Protein AF-A0A939I0Z1-F1 (afdb_monomer_lite)

Radius of gyration: 22.34 Å; chains: 1; bounding box: 46×47×53 Å

Sequence (128 aa):
MQKLHLDHNQISSIPEVLGQLRRLKWLEIENNQTATEVVETMDKFRSELNSQYRVIEVDQALFEKAGELVVQYSLRAYDAMQLAAAMRVRSIVALMPDTQLVFVSADDRLLNIAQTEGLVTDNPNNYP

Foldseek 3Di:
DDEDEQAQAQDPDDDCVVVVPPPYDYYHHHNNHHPVNVVVVVVVVVVCCVPPDDDDDDDPVLQVQLVVCCVVLVDDSVLSSLLSSQLVVQVVCVVPPPDADEAEDLDPSSQVVSVVVPHHYDYPVVDD

Secondary structure (DSSP, 8-state):
-EEEE-TTS--SS--GGGGG-TTEEEEE--S---HHHHHHHHHHHHHHHHHT-------HHHHHHHHHHHHHH---HHHHHHHHHHHHHHHHHTTSTT---EEE-S-HHHHHHHHHTT-EEE-GGG--

pLDDT: mean 92.95, std 5.16, range [74.81, 98.5]

Structure (mmCIF, N/CA/C/O backbone):
data_AF-A0A939I0Z1-F1
#
_entry.id   AF-A0A939I0Z1-F1
#
loop_
_atom_site.group_PDB
_atom_site.id
_atom_site.type_symbol
_atom_site.label_atom_id
_atom_site.label_alt_id
_atom_site.label_comp_id
_atom_site.label_asym_id
_atom_site.label_entity_id
_atom_site.label_seq_id
_atom_site.pdbx_PDB_ins_code
_atom_site.Cartn_x
_atom_site.Cartn_y
_atom_site.Cartn_z
_atom_site.occupancy
_atom_site.B_iso_or_equiv
_atom_site.auth_seq_id
_atom_site.auth_comp_id
_atom_site.auth_asym_id
_atom_site.auth_atom_id
_atom_site.pdbx_PDB_model_num
ATOM 1 N N . MET A 1 1 ? 25.352 -30.563 -14.728 1.00 74.81 1 MET A N 1
ATOM 2 C CA . MET A 1 1 ? 24.063 -29.831 -14.714 1.00 74.81 1 MET A CA 1
ATOM 3 C C . MET A 1 1 ? 24.275 -28.570 -15.546 1.00 74.81 1 MET A C 1
ATOM 5 O O . MET A 1 1 ? 25.316 -27.965 -15.346 1.00 74.81 1 MET A O 1
ATOM 9 N N . GLN A 1 2 ? 23.406 -28.227 -16.506 1.00 85.75 2 GLN A N 1
ATOM 10 C CA . GLN A 1 2 ? 23.547 -26.975 -17.273 1.00 85.75 2 GLN A CA 1
ATOM 11 C C . GLN A 1 2 ? 22.541 -25.947 -16.763 1.00 85.75 2 GLN A C 1
ATOM 13 O O . GLN A 1 2 ? 21.347 -26.247 -16.681 1.00 85.75 2 GLN A O 1
ATOM 18 N N . LYS A 1 3 ? 23.058 -24.772 -16.413 1.00 91.31 3 LYS A N 1
ATOM 19 C CA . LYS A 1 3 ? 22.304 -23.581 -16.035 1.00 91.31 3 LYS A CA 1
ATOM 20 C C . LYS A 1 3 ? 22.678 -22.460 -17.000 1.00 91.31 3 LYS A C 1
ATOM 22 O O . LYS A 1 3 ? 23.839 -22.394 -17.406 1.00 91.31 3 LYS A O 1
ATOM 27 N N . LEU A 1 4 ? 21.714 -21.629 -17.367 1.00 89.69 4 LEU A N 1
ATOM 28 C CA . LEU A 1 4 ? 21.933 -20.423 -18.156 1.00 89.69 4 LEU A CA 1
ATOM 29 C C . LEU A 1 4 ? 21.417 -19.236 -17.345 1.00 89.69 4 LEU A C 1
ATOM 31 O O . LEU A 1 4 ? 20.248 -19.217 -16.970 1.00 89.69 4 LEU A O 1
ATOM 35 N N . HIS A 1 5 ? 22.311 -18.288 -17.087 1.00 91.56 5 HIS A N 1
ATOM 36 C CA . HIS A 1 5 ? 22.031 -17.062 -16.351 1.00 91.56 5 HIS A CA 1
ATOM 37 C C . HIS A 1 5 ? 21.932 -15.924 -17.361 1.00 91.56 5 HIS A C 1
ATOM 39 O O . HIS A 1 5 ? 22.907 -15.634 -18.058 1.00 91.56 5 HIS A O 1
ATOM 45 N N . LEU A 1 6 ? 20.749 -15.334 -17.481 1.00 89.62 6 LEU A N 1
ATOM 46 C CA . LEU A 1 6 ? 20.465 -14.181 -18.335 1.00 89.62 6 LEU A CA 1
ATOM 47 C C . LEU A 1 6 ? 19.919 -13.011 -17.517 1.00 89.62 6 LEU A C 1
ATOM 49 O O . LEU A 1 6 ? 19.356 -12.075 -18.085 1.00 89.62 6 LEU A O 1
ATOM 53 N N . ASP A 1 7 ? 20.072 -13.054 -16.200 1.00 91.19 7 ASP A N 1
ATOM 54 C CA . ASP A 1 7 ? 19.603 -11.999 -15.319 1.00 91.19 7 ASP A CA 1
ATOM 55 C C . ASP A 1 7 ? 20.263 -10.660 -15.669 1.00 91.19 7 ASP A C 1
ATOM 57 O O . ASP A 1 7 ? 21.415 -10.625 -16.112 1.00 91.19 7 ASP A O 1
ATOM 61 N N . HIS A 1 8 ? 19.556 -9.557 -15.431 1.00 88.50 8 HIS A N 1
ATOM 62 C CA . HIS A 1 8 ? 20.073 -8.195 -15.630 1.00 88.50 8 HIS A CA 1
ATOM 63 C C . HIS A 1 8 ? 20.430 -7.859 -17.089 1.00 88.50 8 HIS A C 1
ATOM 65 O O . HIS A 1 8 ? 21.388 -7.128 -17.350 1.00 88.50 8 HIS A O 1
ATOM 71 N N . ASN A 1 9 ? 19.663 -8.383 -18.047 1.00 88.50 9 ASN A N 1
ATOM 72 C CA . ASN A 1 9 ? 19.737 -7.974 -19.451 1.00 88.50 9 ASN A CA 1
ATOM 73 C C . ASN A 1 9 ? 18.489 -7.154 -19.837 1.00 88.50 9 ASN A C 1
ATOM 75 O O . ASN A 1 9 ? 17.844 -6.544 -18.993 1.00 88.50 9 ASN A O 1
ATOM 79 N N . GLN A 1 10 ? 18.188 -7.060 -21.130 1.00 88.12 10 GLN A N 1
ATOM 80 C CA . GLN A 1 10 ? 17.044 -6.314 -21.674 1.00 88.12 10 GLN A CA 1
ATOM 81 C C . GLN A 1 10 ? 16.205 -7.241 -22.562 1.00 88.12 10 GLN A C 1
ATOM 83 O O . GLN A 1 10 ? 15.861 -6.914 -23.700 1.00 88.12 10 GLN A O 1
ATOM 88 N N . ILE A 1 11 ? 15.988 -8.468 -22.091 1.00 86.38 11 ILE A N 1
ATOM 89 C CA . ILE A 1 11 ? 15.319 -9.520 -22.853 1.00 86.38 11 ILE A CA 1
ATOM 90 C C . ILE A 1 11 ? 13.805 -9.324 -22.739 1.00 86.38 11 ILE A C 1
ATOM 92 O O . ILE A 1 11 ? 13.181 -9.776 -21.785 1.00 86.38 11 ILE A O 1
ATOM 96 N N . SER A 1 12 ? 13.207 -8.703 -23.755 1.00 83.88 12 SER A N 1
ATOM 97 C CA . SER A 1 12 ? 11.749 -8.526 -23.852 1.00 83.88 12 SER A CA 1
ATOM 98 C C . SER A 1 12 ? 10.994 -9.807 -24.230 1.00 83.88 12 SER A C 1
ATOM 100 O O . SER A 1 12 ? 9.778 -9.893 -24.079 1.00 83.88 12 SER A O 1
ATOM 102 N N . SER A 1 13 ? 11.691 -10.823 -24.748 1.00 84.56 13 SER A N 1
ATOM 103 C CA . SER A 1 13 ? 11.104 -12.129 -25.064 1.00 84.56 13 SER A CA 1
ATOM 104 C C . SER A 1 13 ? 12.152 -13.241 -25.067 1.00 84.56 13 SER A C 1
ATOM 106 O O . SER A 1 13 ? 13.295 -13.036 -25.476 1.00 84.56 13 SER A O 1
ATOM 108 N N . ILE A 1 14 ? 11.764 -14.440 -24.622 1.00 82.88 14 ILE A N 1
ATOM 109 C CA . ILE A 1 14 ? 12.618 -15.634 -24.672 1.00 82.88 14 ILE A CA 1
ATOM 110 C C . ILE A 1 14 ? 12.621 -16.159 -26.117 1.00 82.88 14 ILE A C 1
ATOM 112 O O . ILE A 1 14 ? 11.563 -16.565 -26.604 1.00 82.88 14 ILE A O 1
ATOM 116 N N . PRO A 1 15 ? 13.769 -16.201 -26.821 1.00 83.50 15 PRO A N 1
ATOM 117 C CA . PRO A 1 15 ? 13.790 -16.674 -28.198 1.00 83.50 15 PRO A CA 1
ATOM 118 C C . PRO A 1 15 ? 13.554 -18.188 -28.268 1.00 83.50 15 PRO A C 1
ATOM 120 O O . PRO A 1 15 ? 14.072 -18.949 -27.448 1.00 83.50 15 PRO A O 1
ATOM 123 N N . GLU A 1 16 ? 12.853 -18.646 -29.307 1.00 85.06 16 GLU A N 1
ATOM 124 C CA . GLU A 1 16 ? 12.489 -20.061 -29.503 1.00 85.06 16 GLU A CA 1
ATOM 125 C C . GLU A 1 16 ? 13.709 -21.006 -29.531 1.00 85.06 16 GLU A C 1
ATOM 127 O O . GLU A 1 16 ? 13.628 -22.163 -29.118 1.00 85.06 16 GLU A O 1
ATOM 132 N N . VAL A 1 17 ? 14.884 -20.493 -29.925 1.00 86.69 17 VAL A N 1
ATOM 133 C CA . VAL A 1 17 ? 16.160 -21.232 -29.910 1.00 86.69 17 VAL A CA 1
ATOM 134 C C . VAL A 1 17 ? 16.542 -21.739 -28.513 1.00 86.69 17 VAL A C 1
ATOM 136 O O . VAL A 1 17 ? 17.157 -22.800 -28.398 1.00 86.69 17 VAL A O 1
ATOM 139 N N . LEU A 1 18 ? 16.142 -21.045 -27.440 1.00 83.56 18 LEU A N 1
ATOM 140 C CA . LEU A 1 18 ? 16.376 -21.510 -26.069 1.00 83.56 18 LEU A CA 1
ATOM 141 C C . LEU A 1 18 ? 15.551 -22.768 -25.755 1.00 83.56 18 LEU A C 1
ATOM 143 O O . LEU A 1 18 ? 16.019 -23.629 -25.011 1.00 83.56 18 LEU A O 1
ATOM 147 N N . GLY A 1 19 ? 14.395 -22.950 -26.406 1.00 78.94 19 GLY A N 1
ATOM 148 C CA . GLY A 1 19 ? 13.592 -24.177 -26.341 1.00 78.94 19 GLY A CA 1
ATOM 149 C C . GLY A 1 19 ? 14.261 -25.393 -26.997 1.00 78.94 19 GLY A C 1
ATOM 150 O O . GLY A 1 19 ? 13.893 -26.534 -26.718 1.00 78.94 19 GLY A O 1
ATOM 151 N N . GLN A 1 20 ? 15.289 -25.184 -27.826 1.00 87.12 20 GLN A N 1
ATOM 152 C CA . GLN A 1 20 ? 16.048 -26.262 -28.470 1.00 87.12 20 GLN A CA 1
ATOM 153 C C . GLN A 1 20 ? 17.212 -26.777 -27.603 1.00 87.12 20 GLN A C 1
ATOM 155 O O . GLN A 1 20 ? 17.818 -27.808 -27.919 1.00 87.12 20 GLN A O 1
ATOM 160 N N . LEU A 1 21 ? 17.517 -26.115 -26.480 1.00 87.94 21 LEU A N 1
ATOM 161 C CA . LEU A 1 21 ? 18.597 -26.487 -25.564 1.00 87.94 21 LEU A CA 1
ATOM 162 C C . LEU A 1 21 ? 18.214 -27.690 -24.684 1.00 87.94 21 LEU A C 1
ATOM 164 O O . LEU A 1 21 ? 18.005 -27.575 -23.481 1.00 87.94 21 LEU A O 1
ATOM 168 N N . ARG A 1 22 ? 18.206 -28.895 -25.271 1.00 85.81 22 ARG A N 1
ATOM 169 C CA . ARG A 1 22 ? 17.770 -30.159 -24.625 1.00 85.81 22 ARG A CA 1
ATOM 170 C C . ARG A 1 22 ? 18.527 -30.563 -23.349 1.00 85.81 22 ARG A C 1
ATOM 172 O O . ARG A 1 22 ? 18.129 -31.508 -22.674 1.00 85.81 22 ARG A O 1
ATOM 179 N N . ARG A 1 23 ? 19.658 -29.921 -23.047 1.00 91.31 23 ARG A N 1
ATOM 180 C CA . ARG A 1 23 ? 20.486 -30.199 -21.860 1.00 91.31 23 ARG A CA 1
ATOM 181 C C . ARG A 1 23 ? 20.332 -29.148 -20.756 1.0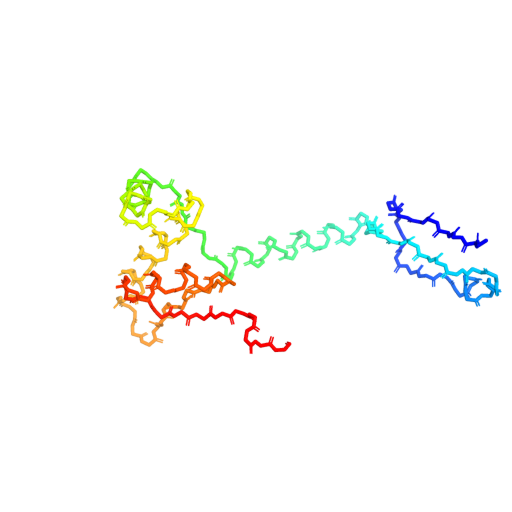0 91.31 23 ARG A C 1
ATOM 183 O O . ARG A 1 23 ? 20.817 -29.399 -19.648 1.00 91.31 23 ARG A O 1
ATOM 190 N N . LEU A 1 24 ? 19.674 -28.020 -21.040 1.00 89.44 24 LEU A N 1
ATOM 191 C CA . LEU A 1 24 ? 19.442 -26.946 -20.082 1.00 89.44 24 LEU A CA 1
ATOM 192 C C . LEU A 1 24 ? 18.442 -27.414 -19.019 1.00 89.44 24 LEU A C 1
ATOM 194 O O . LEU A 1 24 ? 17.389 -27.953 -19.348 1.00 89.44 24 LEU A O 1
ATOM 198 N N . LYS A 1 25 ? 18.798 -27.257 -17.742 1.00 89.50 25 LYS A N 1
ATOM 199 C CA . LYS A 1 25 ? 17.947 -27.660 -16.608 1.00 89.50 25 LYS A CA 1
ATOM 200 C C . LYS A 1 25 ? 17.401 -26.476 -15.813 1.00 89.50 25 LYS A C 1
ATOM 202 O O . LYS A 1 25 ? 16.418 -26.652 -15.110 1.00 89.50 25 LYS A O 1
ATOM 207 N N . TRP A 1 26 ? 18.051 -25.318 -15.908 1.00 90.56 26 TRP A N 1
ATOM 208 C CA . TRP A 1 26 ? 17.689 -24.097 -15.192 1.00 90.56 26 TRP A CA 1
ATOM 209 C C . TRP A 1 26 ? 17.954 -22.888 -16.086 1.00 90.56 26 TRP A C 1
ATOM 211 O O . TRP A 1 26 ? 19.024 -22.813 -16.697 1.00 90.56 26 TRP A O 1
ATOM 221 N N . LEU A 1 27 ? 16.987 -21.977 -16.147 1.00 89.69 27 LEU A N 1
ATOM 222 C CA . LEU A 1 27 ? 17.069 -20.695 -16.836 1.00 89.69 27 LEU A CA 1
ATOM 223 C C . LEU A 1 27 ? 16.713 -19.602 -15.823 1.00 89.69 27 LEU A C 1
ATOM 225 O O . LEU A 1 27 ? 15.620 -19.639 -15.264 1.00 89.69 27 LEU A O 1
ATOM 229 N N . GLU A 1 28 ? 17.632 -18.673 -15.596 1.00 90.62 28 GLU A N 1
ATOM 230 C CA . GLU A 1 28 ? 17.449 -17.503 -14.728 1.00 90.62 28 GLU A CA 1
ATOM 231 C C . GLU A 1 28 ? 17.371 -16.259 -15.636 1.00 90.62 28 GLU A C 1
ATOM 233 O O . GLU A 1 28 ? 18.212 -16.089 -16.523 1.00 90.62 28 GLU A O 1
ATOM 238 N N . ILE A 1 29 ? 16.291 -15.476 -15.519 1.00 90.00 29 ILE A N 1
ATOM 239 C CA . ILE A 1 29 ? 15.949 -14.335 -16.401 1.00 90.00 29 ILE A CA 1
ATOM 240 C C . ILE A 1 29 ? 15.433 -13.125 -15.609 1.00 90.00 29 ILE A C 1
ATOM 242 O O . ILE A 1 29 ? 14.725 -12.270 -16.145 1.00 90.00 29 ILE A O 1
ATOM 246 N N . GLU A 1 30 ? 15.749 -13.040 -14.326 1.00 89.25 30 GLU A N 1
ATOM 247 C CA . GLU A 1 30 ? 15.307 -11.943 -13.473 1.00 89.25 30 GLU A CA 1
ATOM 248 C C . GLU A 1 30 ? 15.888 -10.604 -13.959 1.00 89.25 30 GLU A C 1
ATOM 250 O O . GLU A 1 30 ? 16.951 -10.544 -14.576 1.00 89.25 30 GLU A O 1
ATOM 255 N N . ASN A 1 31 ? 15.188 -9.499 -13.697 1.00 88.38 31 ASN A N 1
ATOM 256 C CA . ASN A 1 31 ? 15.655 -8.146 -14.030 1.00 88.38 31 ASN A CA 1
ATOM 257 C C . ASN A 1 31 ? 15.960 -7.924 -15.529 1.00 88.38 31 ASN A C 1
ATOM 259 O O . ASN A 1 31 ? 17.013 -7.398 -15.875 1.00 88.38 31 ASN A O 1
ATOM 263 N N . ASN A 1 32 ? 15.055 -8.339 -16.422 1.00 89.88 32 ASN A N 1
ATOM 264 C CA . ASN A 1 32 ? 15.204 -8.197 -17.878 1.00 89.88 32 ASN A CA 1
ATOM 265 C C . ASN A 1 32 ? 14.400 -7.051 -18.515 1.00 89.88 32 ASN A C 1
ATOM 267 O O . ASN A 1 32 ? 14.254 -7.004 -19.737 1.00 89.88 32 ASN A O 1
ATOM 271 N N . GLN A 1 33 ? 13.874 -6.131 -17.701 1.00 89.00 33 GLN A N 1
ATOM 272 C CA . GLN A 1 33 ? 13.076 -5.010 -18.186 1.00 89.00 33 GLN A CA 1
ATOM 273 C C . GLN A 1 33 ? 13.898 -4.114 -19.119 1.00 89.00 33 GLN A C 1
ATOM 275 O O . GLN A 1 33 ? 14.999 -3.661 -18.795 1.00 89.00 33 GLN A O 1
ATOM 280 N N . THR A 1 34 ? 13.335 -3.819 -20.282 1.00 89.88 34 THR A N 1
ATOM 281 C CA . THR A 1 34 ? 13.909 -2.862 -21.226 1.00 89.88 34 THR A CA 1
ATOM 282 C C . THR A 1 34 ? 13.754 -1.432 -20.708 1.00 89.88 34 THR A C 1
ATOM 284 O O . THR A 1 34 ? 12.840 -1.113 -19.946 1.00 89.88 34 THR A O 1
ATOM 287 N N . ALA A 1 35 ? 14.621 -0.524 -21.165 1.00 88.38 35 ALA A N 1
ATOM 288 C CA . ALA A 1 35 ? 14.501 0.894 -20.821 1.00 88.38 35 ALA A CA 1
ATOM 289 C C . ALA A 1 35 ? 13.125 1.472 -21.210 1.00 88.38 35 ALA A C 1
ATOM 291 O O . ALA A 1 35 ? 12.571 2.280 -20.469 1.00 88.38 35 ALA A O 1
ATOM 292 N N . THR A 1 36 ? 12.555 1.027 -22.336 1.00 90.81 36 THR A N 1
ATOM 293 C CA . THR A 1 36 ? 11.219 1.436 -22.788 1.00 90.81 36 THR A CA 1
ATOM 294 C C . THR A 1 36 ? 10.126 0.966 -21.831 1.00 90.81 36 THR A C 1
ATOM 296 O O . THR A 1 36 ? 9.330 1.790 -21.394 1.00 90.81 36 THR A O 1
ATOM 299 N N . GLU A 1 37 ? 10.124 -0.308 -21.426 1.00 90.31 37 GLU A N 1
ATOM 300 C CA . GLU A 1 37 ? 9.140 -0.838 -20.465 1.00 90.31 37 GLU A CA 1
ATOM 301 C C . GLU A 1 37 ? 9.213 -0.115 -19.113 1.00 90.31 37 GLU A C 1
ATOM 303 O O . GLU A 1 37 ? 8.182 0.160 -18.493 1.00 90.31 37 GLU A O 1
ATOM 308 N N . VAL A 1 38 ? 10.423 0.235 -18.661 1.00 90.69 38 VAL A N 1
ATOM 309 C CA . VAL A 1 38 ? 10.619 1.016 -17.431 1.00 90.69 38 VAL A CA 1
ATOM 310 C C . VAL A 1 38 ? 10.003 2.409 -17.562 1.00 90.69 38 VAL A C 1
ATOM 312 O O . VAL A 1 38 ? 9.301 2.849 -16.651 1.00 90.69 38 VAL A O 1
ATOM 315 N N . VAL A 1 39 ? 10.238 3.102 -18.681 1.00 94.94 39 VAL A N 1
ATOM 316 C CA . VAL A 1 39 ? 9.681 4.443 -18.928 1.00 94.94 39 VAL A CA 1
ATOM 317 C C . VAL A 1 39 ? 8.156 4.394 -19.020 1.00 94.94 39 VAL A C 1
ATOM 319 O O . VAL A 1 39 ? 7.491 5.151 -18.316 1.00 94.94 39 VAL A O 1
ATOM 322 N N . GLU A 1 40 ? 7.593 3.468 -19.797 1.00 95.25 40 GLU A N 1
ATOM 323 C CA . GLU A 1 40 ? 6.139 3.312 -19.941 1.00 95.25 40 GLU A CA 1
ATOM 324 C C . GLU A 1 40 ? 5.461 2.998 -18.601 1.00 95.25 40 GLU A C 1
ATOM 326 O O . GLU A 1 40 ? 4.439 3.597 -18.255 1.00 95.25 40 GLU A O 1
ATOM 331 N N . THR A 1 41 ? 6.056 2.107 -17.802 1.00 94.56 41 THR A N 1
ATOM 332 C CA . THR A 1 41 ? 5.551 1.773 -16.461 1.00 94.56 41 THR A CA 1
ATOM 333 C C . THR A 1 41 ? 5.605 2.982 -15.530 1.00 94.56 41 THR A C 1
ATOM 335 O O . THR A 1 41 ? 4.655 3.235 -14.789 1.00 94.56 41 THR A O 1
ATOM 338 N N . MET A 1 42 ? 6.692 3.757 -15.576 1.00 95.75 42 MET A N 1
ATOM 339 C CA . MET A 1 42 ? 6.852 4.961 -14.761 1.00 95.75 42 MET A CA 1
ATOM 340 C C . MET A 1 42 ? 5.835 6.043 -15.139 1.00 95.75 42 MET A C 1
ATOM 342 O O . MET A 1 42 ? 5.253 6.675 -14.256 1.00 95.75 42 MET A O 1
ATOM 346 N N . ASP A 1 43 ? 5.596 6.252 -16.431 1.00 96.62 43 ASP A N 1
ATOM 347 C CA . ASP A 1 43 ? 4.634 7.243 -16.912 1.00 96.62 43 ASP A CA 1
ATOM 348 C C . ASP A 1 43 ? 3.200 6.844 -16.565 1.00 96.62 43 ASP A C 1
ATOM 350 O O . ASP A 1 43 ? 2.424 7.681 -16.091 1.00 96.62 43 ASP A O 1
ATOM 354 N N . LYS A 1 44 ? 2.868 5.553 -16.687 1.00 95.94 44 LYS A N 1
ATOM 355 C CA . LYS A 1 44 ? 1.591 5.015 -16.210 1.00 95.94 44 LYS A CA 1
ATOM 356 C C . LYS A 1 44 ? 1.427 5.234 -14.707 1.00 95.94 44 LYS A C 1
ATOM 358 O O . LYS A 1 44 ? 0.427 5.814 -14.290 1.00 95.94 44 LYS A O 1
ATOM 363 N N . PHE A 1 45 ? 2.418 4.844 -13.904 1.00 95.56 45 PHE A N 1
ATOM 364 C CA . PHE A 1 45 ? 2.380 5.035 -12.454 1.00 95.56 45 PHE A CA 1
ATOM 365 C C . PHE A 1 45 ? 2.187 6.508 -12.080 1.00 95.56 45 PHE A C 1
ATOM 367 O O . PHE A 1 45 ? 1.343 6.822 -11.248 1.00 95.56 45 PHE A O 1
ATOM 374 N N . ARG A 1 46 ? 2.909 7.434 -12.722 1.00 96.00 46 ARG A N 1
ATOM 375 C CA . ARG A 1 46 ? 2.752 8.881 -12.491 1.00 96.00 46 ARG A CA 1
ATOM 376 C C . ARG A 1 46 ? 1.358 9.380 -12.859 1.00 96.00 46 ARG A C 1
ATOM 378 O O . ARG A 1 46 ? 0.795 10.196 -12.132 1.00 96.00 46 ARG A O 1
ATOM 385 N N . SER A 1 47 ? 0.808 8.913 -13.977 1.00 96.50 47 SER A N 1
ATOM 386 C CA . SER A 1 47 ? -0.546 9.271 -14.404 1.00 96.50 47 SER A CA 1
ATOM 387 C C . SER A 1 47 ? -1.588 8.821 -13.379 1.00 96.50 47 SER A C 1
ATOM 389 O O . SER A 1 47 ? -2.441 9.615 -12.974 1.00 96.50 47 SER A O 1
ATOM 391 N N . GLU A 1 48 ? -1.481 7.583 -12.895 1.00 96.12 48 GLU A N 1
ATOM 392 C CA . GLU A 1 48 ? -2.370 7.046 -11.866 1.00 96.12 48 GLU A CA 1
ATOM 393 C C . GLU A 1 48 ? -2.171 7.768 -10.528 1.00 96.12 48 GLU A C 1
ATOM 395 O O . GLU A 1 48 ? -3.152 8.210 -9.935 1.00 96.12 48 GLU A O 1
ATOM 400 N N . LEU A 1 49 ?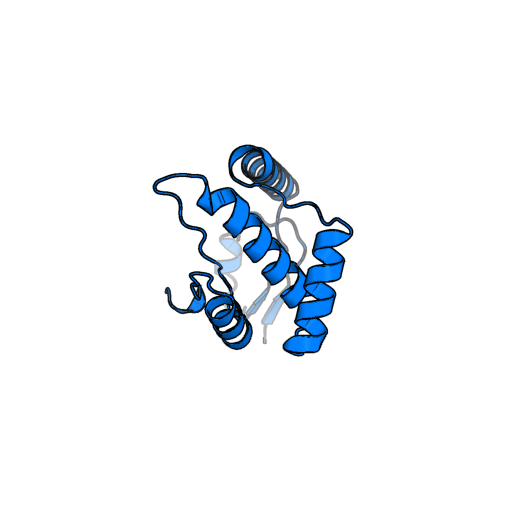 -0.927 7.987 -10.087 1.00 94.75 49 LEU A N 1
ATOM 401 C CA . LEU A 1 49 ? -0.599 8.716 -8.854 1.00 94.75 49 LEU A CA 1
ATOM 402 C C . LEU A 1 49 ? -1.255 10.103 -8.809 1.00 94.75 49 LEU A C 1
ATOM 404 O O . LEU A 1 49 ? -1.742 10.513 -7.761 1.00 94.75 49 LEU A O 1
ATOM 408 N N . ASN A 1 50 ? -1.308 10.796 -9.948 1.00 94.56 50 ASN A N 1
ATOM 409 C CA . ASN A 1 50 ? -1.887 12.136 -10.050 1.00 94.56 50 ASN A CA 1
ATOM 410 C C . ASN A 1 50 ? -3.420 12.157 -10.168 1.00 94.56 50 ASN A C 1
ATOM 412 O O . ASN A 1 50 ? -4.017 13.217 -9.986 1.00 94.56 50 ASN A O 1
ATOM 416 N N . SER A 1 51 ? -4.059 11.039 -10.524 1.00 94.94 51 SER A N 1
ATOM 417 C CA . SER A 1 51 ? -5.495 11.004 -10.854 1.00 94.94 51 SER A CA 1
ATOM 418 C C . SER A 1 51 ? -6.333 10.109 -9.945 1.00 94.94 51 SER A C 1
ATOM 420 O O . SER A 1 51 ? -7.510 10.393 -9.735 1.00 94.94 51 SER A O 1
ATOM 422 N N . GLN A 1 52 ? -5.747 9.044 -9.402 1.00 94.81 52 GLN A N 1
ATOM 423 C CA . GLN A 1 52 ? -6.447 8.008 -8.639 1.00 94.81 52 GLN A CA 1
ATOM 424 C C . GLN A 1 52 ? -6.011 7.951 -7.176 1.00 94.81 52 GLN A C 1
ATOM 426 O O . GLN A 1 52 ? -6.770 7.487 -6.328 1.00 94.81 52 GLN A O 1
ATOM 431 N N . TYR A 1 53 ? -4.808 8.433 -6.859 1.00 92.62 53 TYR A N 1
ATOM 432 C CA . TYR A 1 53 ? -4.275 8.392 -5.504 1.00 92.62 53 TYR A CA 1
ATOM 433 C C . TYR A 1 53 ? -4.291 9.775 -4.864 1.00 92.62 53 TYR A C 1
ATOM 435 O O . TYR A 1 53 ? -4.068 10.799 -5.506 1.00 92.62 53 TYR A O 1
ATOM 443 N N . ARG A 1 54 ? -4.508 9.796 -3.550 1.00 90.62 54 ARG A N 1
ATOM 444 C CA . ARG A 1 54 ? -4.312 10.986 -2.728 1.00 90.62 54 ARG A CA 1
ATOM 445 C C . ARG A 1 54 ? -3.136 10.753 -1.794 1.00 90.62 54 ARG A C 1
ATOM 447 O O . ARG A 1 54 ? -3.208 9.905 -0.909 1.00 90.62 54 ARG A O 1
ATOM 454 N N . VAL A 1 55 ? -2.071 11.527 -1.977 1.00 91.94 55 VAL A N 1
ATOM 455 C CA . VAL A 1 55 ? -0.907 11.495 -1.086 1.00 91.94 55 VAL A CA 1
ATOM 456 C C . VAL A 1 55 ? -1.259 12.201 0.221 1.00 91.94 55 VAL A C 1
ATOM 458 O O . VAL A 1 55 ? -1.769 13.322 0.217 1.00 91.94 55 VAL A O 1
ATOM 461 N N . ILE A 1 56 ? -1.004 11.532 1.344 1.00 92.06 56 ILE A N 1
ATOM 462 C CA . ILE A 1 56 ? -1.141 12.119 2.677 1.00 92.06 56 ILE A CA 1
ATOM 463 C C . ILE A 1 56 ? 0.233 12.608 3.109 1.00 92.06 56 ILE A C 1
ATOM 465 O O . ILE A 1 56 ? 1.138 11.807 3.338 1.00 92.06 56 ILE A O 1
ATOM 469 N N . GLU A 1 57 ? 0.386 13.926 3.192 1.00 92.75 57 GLU A N 1
ATOM 470 C CA . GLU A 1 57 ? 1.630 14.533 3.648 1.00 92.75 57 GLU A CA 1
ATOM 471 C C . GLU A 1 57 ? 1.869 14.242 5.129 1.00 92.75 57 GLU A C 1
ATOM 473 O O . GLU A 1 57 ? 0.955 14.265 5.963 1.00 92.75 57 GLU A O 1
ATOM 478 N N . VAL A 1 58 ? 3.131 13.962 5.444 1.00 94.00 58 VAL A N 1
ATOM 479 C CA . VAL A 1 58 ? 3.590 13.792 6.815 1.00 94.00 58 VAL A CA 1
ATOM 480 C C . VAL A 1 58 ? 3.902 15.167 7.383 1.00 94.00 58 VAL A C 1
ATOM 482 O O . VAL A 1 58 ? 4.877 15.804 6.992 1.00 94.00 58 VAL A O 1
ATOM 485 N N . ASP A 1 59 ? 3.083 15.597 8.333 1.00 96.38 59 ASP A N 1
ATOM 486 C CA . ASP A 1 59 ? 3.325 16.785 9.143 1.00 96.38 59 ASP A CA 1
ATOM 487 C C . ASP A 1 59 ? 3.631 16.401 10.598 1.00 96.38 59 ASP A C 1
ATOM 489 O O . ASP A 1 59 ? 3.595 15.229 10.991 1.00 96.38 59 ASP A O 1
ATOM 493 N N . GLN A 1 60 ? 3.928 17.414 11.411 1.00 97.44 60 GLN A N 1
ATOM 494 C CA . GLN A 1 60 ? 4.237 17.234 12.824 1.00 97.44 60 GLN A CA 1
ATOM 495 C C . GLN A 1 60 ? 3.099 16.540 13.589 1.00 97.44 60 GLN A C 1
ATOM 497 O O . GLN A 1 60 ? 3.363 15.625 14.362 1.00 97.44 60 GLN A O 1
ATOM 502 N N . ALA A 1 61 ? 1.839 16.909 13.342 1.00 96.56 61 ALA A N 1
ATOM 503 C CA . ALA A 1 61 ? 0.700 16.324 14.048 1.00 96.56 61 ALA A CA 1
ATOM 504 C C . ALA A 1 61 ? 0.510 14.833 13.711 1.00 96.56 61 ALA A C 1
ATOM 506 O O . ALA A 1 61 ? 0.106 14.042 14.564 1.00 96.56 61 ALA A O 1
ATOM 507 N N . LEU A 1 62 ? 0.806 14.423 12.472 1.00 97.00 62 LEU A N 1
ATOM 508 C CA . LEU A 1 62 ? 0.764 13.015 12.068 1.00 97.00 62 LEU A CA 1
ATOM 509 C C . LEU A 1 62 ? 1.868 12.228 12.769 1.00 97.00 62 LEU A C 1
ATOM 511 O O . LEU A 1 62 ? 1.630 11.118 13.243 1.00 97.00 62 LEU A O 1
ATOM 515 N N . PHE A 1 63 ? 3.058 12.822 12.844 1.00 97.69 63 PHE A N 1
ATOM 516 C CA . PHE A 1 63 ? 4.217 12.225 13.492 1.00 97.69 63 PHE A CA 1
ATOM 517 C C . PHE A 1 63 ? 4.007 12.055 15.001 1.00 97.69 63 PHE A C 1
ATOM 519 O O . PHE A 1 63 ? 4.287 10.988 15.544 1.00 97.69 63 PHE A O 1
ATOM 526 N N . GLU A 1 64 ? 3.450 13.065 15.671 1.00 98.25 64 GLU A N 1
ATOM 527 C CA . GLU A 1 64 ? 3.077 12.995 17.088 1.00 98.25 64 GLU A CA 1
ATOM 528 C C . GLU A 1 64 ? 2.057 11.878 17.329 1.00 98.25 64 GLU A C 1
ATOM 530 O O . GLU A 1 64 ? 2.270 11.030 18.200 1.00 98.25 64 GLU A O 1
ATOM 535 N N . LYS A 1 65 ? 1.014 11.789 16.489 1.00 97.88 65 LYS A N 1
ATOM 536 C CA . LYS A 1 65 ? 0.024 10.712 16.594 1.00 97.88 65 LYS A CA 1
ATOM 537 C C . LYS A 1 65 ? 0.640 9.329 16.382 1.00 97.88 65 LYS A C 1
ATOM 539 O O . LYS A 1 65 ? 0.310 8.389 17.102 1.00 97.88 65 LYS A O 1
ATOM 544 N N . ALA A 1 66 ? 1.551 9.188 15.425 1.00 98.31 66 ALA A N 1
ATOM 545 C CA . ALA A 1 66 ? 2.284 7.942 15.239 1.00 98.31 66 ALA A CA 1
ATOM 546 C C . ALA A 1 66 ? 3.147 7.606 16.469 1.00 98.31 66 ALA A C 1
ATOM 548 O O . ALA A 1 66 ? 3.179 6.452 16.890 1.00 98.31 66 ALA A O 1
ATOM 549 N N . GLY A 1 67 ? 3.787 8.599 17.093 1.00 98.19 67 GLY A N 1
ATOM 550 C CA . GLY A 1 67 ? 4.535 8.432 18.341 1.00 98.19 67 GLY A CA 1
ATOM 551 C C . GLY A 1 67 ? 3.676 7.889 19.487 1.00 98.19 67 GLY A C 1
ATOM 552 O O . GLY A 1 67 ? 4.082 6.937 20.157 1.00 98.19 67 GLY A O 1
ATOM 553 N N . GLU A 1 68 ? 2.462 8.421 19.663 1.00 98.38 68 GLU A N 1
ATOM 554 C CA . GLU A 1 68 ? 1.486 7.891 20.628 1.00 98.38 68 GLU A CA 1
ATOM 555 C C . GLU A 1 68 ? 1.172 6.413 20.357 1.00 98.38 68 GLU A C 1
ATOM 557 O O . GLU A 1 68 ? 1.220 5.589 21.271 1.00 98.38 68 GLU A O 1
ATOM 562 N N . LEU A 1 69 ? 0.911 6.057 19.095 1.00 98.44 69 LEU A N 1
ATOM 563 C CA . LEU A 1 69 ? 0.582 4.686 18.688 1.00 98.44 69 LEU A CA 1
ATOM 564 C C . LEU A 1 69 ? 1.752 3.711 18.893 1.00 98.44 69 LEU A C 1
ATOM 566 O O . LEU A 1 69 ? 1.530 2.558 19.272 1.00 98.44 69 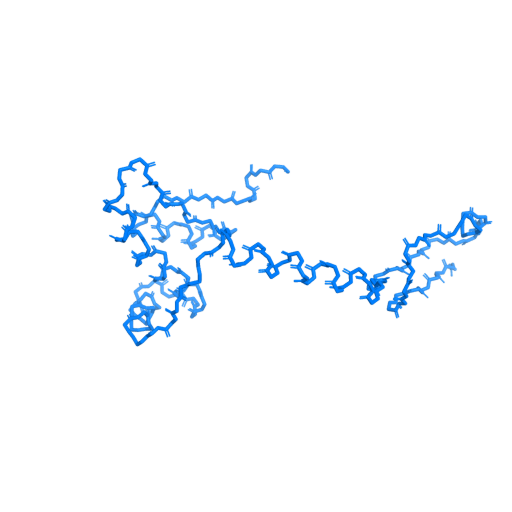LEU A O 1
ATOM 570 N N . VAL A 1 70 ? 2.997 4.158 18.686 1.00 98.44 70 VAL A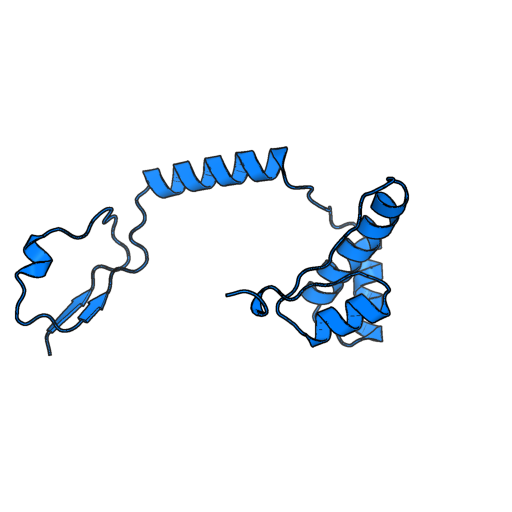 N 1
ATOM 571 C CA . VAL A 1 70 ? 4.196 3.359 18.991 1.00 98.44 70 VAL A CA 1
ATOM 572 C C . VAL A 1 70 ? 4.238 3.019 20.476 1.00 98.44 70 VAL A C 1
ATOM 574 O O . VAL A 1 70 ? 4.427 1.855 20.821 1.00 98.44 70 VAL A O 1
ATOM 577 N N . VAL A 1 71 ? 4.031 4.002 21.353 1.00 98.25 71 VAL A N 1
ATOM 578 C CA . VAL A 1 71 ? 4.058 3.783 22.808 1.00 98.25 71 VAL A CA 1
ATOM 579 C C . VAL A 1 71 ? 2.885 2.909 23.253 1.00 98.25 71 VAL A C 1
ATOM 581 O O . VAL A 1 71 ? 3.076 1.974 24.028 1.00 98.25 71 VAL A O 1
ATOM 584 N N . GLN A 1 72 ? 1.684 3.178 22.742 1.00 98.12 72 GLN A N 1
ATOM 585 C CA . GLN A 1 72 ? 0.455 2.501 23.152 1.00 98.12 72 GLN A CA 1
ATOM 586 C C . GLN A 1 72 ? 0.409 1.031 22.722 1.00 98.12 72 GLN A C 1
ATOM 588 O O . GLN A 1 72 ? 0.008 0.171 23.504 1.00 98.12 72 GLN A O 1
ATOM 593 N N . TYR A 1 73 ? 0.824 0.730 21.489 1.00 97.94 73 TYR A N 1
ATOM 594 C CA . TYR A 1 73 ? 0.643 -0.593 20.883 1.00 97.94 73 TYR A CA 1
ATOM 595 C C . TYR A 1 73 ? 1.950 -1.322 20.567 1.00 97.94 73 TYR A C 1
ATOM 597 O O . TYR A 1 73 ? 1.919 -2.443 20.048 1.00 97.94 73 TYR A O 1
ATOM 605 N N . SER A 1 74 ? 3.103 -0.714 20.872 1.00 97.56 74 SER A N 1
ATOM 606 C CA . SER A 1 74 ? 4.430 -1.240 20.517 1.00 97.56 74 SER A CA 1
ATOM 607 C C . SER A 1 74 ? 4.548 -1.544 19.015 1.00 97.56 74 SER A C 1
ATOM 609 O O . SER A 1 74 ? 4.981 -2.632 18.620 1.00 97.56 74 SER A O 1
ATOM 611 N N . LEU A 1 75 ? 4.078 -0.610 18.180 1.00 97.69 75 LEU A N 1
ATOM 612 C CA . LEU A 1 75 ? 4.135 -0.691 16.716 1.00 97.69 75 LEU A CA 1
ATOM 613 C C . LEU A 1 75 ? 5.517 -0.301 16.179 1.00 97.69 75 LEU A C 1
ATOM 615 O O . LEU A 1 75 ? 6.229 0.506 16.780 1.00 97.69 75 LEU A O 1
ATOM 619 N N . ARG A 1 76 ? 5.884 -0.826 15.002 1.00 97.75 76 ARG A N 1
ATOM 620 C CA . ARG A 1 76 ? 7.025 -0.289 14.245 1.00 97.75 76 ARG A CA 1
ATOM 621 C C . ARG A 1 76 ? 6.670 1.114 13.757 1.00 97.75 76 ARG A C 1
ATOM 623 O O . ARG A 1 76 ? 5.515 1.379 13.436 1.00 97.75 76 ARG A O 1
ATOM 630 N N . ALA A 1 77 ? 7.670 1.987 13.639 1.00 95.75 77 ALA A N 1
ATOM 631 C CA . ALA A 1 77 ? 7.455 3.380 13.246 1.00 95.75 77 ALA A CA 1
ATOM 632 C C . ALA A 1 77 ? 6.636 3.510 11.948 1.00 95.75 77 ALA A C 1
ATOM 634 O O . ALA A 1 77 ? 5.678 4.272 11.909 1.00 95.75 77 ALA A O 1
ATOM 635 N N . TYR A 1 78 ? 6.943 2.715 10.916 1.00 96.19 78 TYR A N 1
ATOM 636 C CA . TYR A 1 78 ? 6.186 2.744 9.661 1.00 96.19 78 TYR A CA 1
ATOM 637 C C . TYR A 1 78 ? 4.727 2.285 9.814 1.00 96.19 78 TYR A C 1
ATOM 639 O O . TYR A 1 78 ? 3.847 2.937 9.260 1.00 96.19 78 TYR A O 1
ATOM 647 N N . ASP A 1 79 ? 4.453 1.244 10.607 1.00 97.94 79 ASP A N 1
ATOM 648 C CA . ASP A 1 79 ? 3.080 0.775 10.858 1.00 97.94 79 ASP A CA 1
ATOM 649 C C . ASP A 1 79 ? 2.261 1.846 11.594 1.00 97.94 79 ASP A C 1
ATOM 651 O O . ASP A 1 79 ? 1.109 2.113 11.255 1.00 97.94 79 ASP A O 1
ATOM 655 N N . ALA A 1 80 ? 2.875 2.513 12.577 1.00 98.31 80 ALA A N 1
ATOM 656 C CA . ALA A 1 80 ? 2.241 3.599 13.317 1.00 98.31 80 ALA A CA 1
ATOM 657 C C . ALA A 1 80 ? 1.965 4.821 12.428 1.00 98.31 80 ALA A C 1
ATOM 659 O O . ALA A 1 80 ? 0.894 5.417 12.525 1.00 98.31 80 ALA A O 1
ATOM 660 N N . MET A 1 81 ? 2.894 5.169 11.532 1.00 97.94 81 MET A N 1
ATOM 661 C CA . MET A 1 81 ? 2.708 6.242 10.549 1.00 97.94 81 MET A CA 1
ATOM 662 C C . MET A 1 81 ? 1.557 5.934 9.586 1.00 97.94 81 MET A C 1
ATOM 664 O O . MET A 1 81 ? 0.720 6.801 9.331 1.00 97.94 81 MET A O 1
ATOM 668 N N . GLN A 1 82 ? 1.482 4.698 9.083 1.00 97.00 82 GLN A N 1
ATOM 669 C CA . GLN A 1 82 ? 0.395 4.251 8.208 1.00 97.00 82 GLN A CA 1
ATOM 670 C C . GLN A 1 82 ? -0.960 4.301 8.919 1.00 97.00 82 GLN A C 1
ATOM 672 O O . GLN A 1 82 ? -1.924 4.843 8.374 1.00 97.00 82 GLN A O 1
ATOM 677 N N . LEU A 1 83 ? -1.031 3.795 10.153 1.00 98.12 83 LEU A N 1
ATOM 678 C CA . LEU A 1 83 ? -2.257 3.818 10.945 1.00 98.12 83 LEU A CA 1
ATOM 679 C C . LEU A 1 83 ? -2.691 5.253 11.283 1.00 98.12 83 LEU A C 1
ATOM 681 O O . LEU A 1 83 ? -3.855 5.602 11.089 1.00 98.12 83 LEU A O 1
ATOM 685 N N . ALA A 1 84 ? -1.763 6.117 11.705 1.00 97.88 84 ALA A N 1
ATOM 686 C CA . ALA A 1 84 ? -2.046 7.528 11.973 1.00 97.88 84 ALA A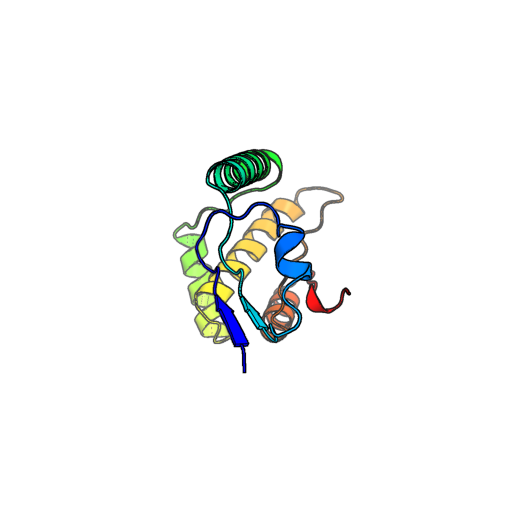 CA 1
ATOM 687 C C . ALA A 1 84 ? -2.588 8.253 10.728 1.00 97.88 84 ALA A C 1
ATOM 689 O O . ALA A 1 84 ? -3.562 9.008 10.820 1.00 97.88 84 ALA A O 1
ATOM 690 N N . ALA A 1 85 ? -2.008 7.989 9.553 1.00 97.25 85 ALA A N 1
ATOM 691 C CA . ALA A 1 85 ? -2.496 8.528 8.287 1.00 97.25 85 ALA A CA 1
ATOM 692 C C . ALA A 1 85 ? -3.925 8.055 7.978 1.00 97.25 85 ALA A C 1
ATOM 694 O O . ALA A 1 85 ? -4.783 8.874 7.642 1.00 97.25 85 ALA A O 1
ATOM 695 N N . ALA A 1 86 ? -4.216 6.764 8.154 1.00 96.94 86 ALA A N 1
ATOM 696 C CA . ALA A 1 86 ? -5.554 6.217 7.943 1.00 96.94 86 ALA A CA 1
ATOM 697 C C . ALA A 1 86 ? -6.591 6.831 8.896 1.00 96.94 86 ALA A C 1
ATOM 699 O O . ALA A 1 86 ? -7.671 7.239 8.465 1.00 96.94 86 ALA A O 1
ATOM 700 N N . MET A 1 87 ? -6.250 6.984 10.178 1.00 95.06 87 MET A N 1
ATOM 701 C CA . MET A 1 87 ? -7.118 7.635 11.164 1.00 95.06 87 MET A CA 1
ATOM 702 C C . MET A 1 87 ? -7.423 9.091 10.791 1.00 95.06 87 MET A C 1
ATOM 704 O O . MET A 1 87 ? -8.567 9.531 10.923 1.00 95.06 87 MET A O 1
ATOM 708 N N . ARG A 1 88 ? -6.434 9.833 10.275 1.00 93.81 88 ARG A N 1
ATOM 709 C CA . ARG A 1 88 ? -6.631 11.198 9.763 1.00 93.81 88 ARG A CA 1
ATOM 710 C C . ARG A 1 88 ? -7.582 11.223 8.570 1.00 93.81 88 ARG A C 1
ATOM 712 O O . ARG A 1 88 ? -8.504 12.037 8.545 1.00 93.81 88 ARG A O 1
ATOM 719 N N . VAL A 1 89 ? -7.371 10.344 7.591 1.00 93.50 89 VAL A N 1
ATOM 720 C CA . VAL A 1 89 ? -8.226 10.267 6.396 1.00 93.50 89 VAL A CA 1
ATOM 721 C C . VAL A 1 89 ? -9.651 9.891 6.776 1.00 93.50 89 VAL A C 1
ATOM 723 O O . VAL A 1 89 ? -10.584 10.488 6.244 1.00 93.50 89 VAL A O 1
ATOM 726 N N . ARG A 1 90 ? -9.842 8.988 7.743 1.00 92.75 90 ARG A N 1
ATOM 727 C CA . ARG A 1 90 ? -11.176 8.630 8.239 1.00 92.75 90 ARG A CA 1
ATOM 728 C C . ARG A 1 90 ? -11.951 9.860 8.703 1.00 92.75 90 ARG A C 1
ATOM 730 O O . ARG A 1 90 ? -13.112 9.995 8.341 1.00 92.75 90 ARG A O 1
ATOM 737 N N . SER A 1 91 ? -11.321 10.766 9.451 1.00 86.25 91 SER A N 1
ATOM 738 C CA . SER A 1 91 ? -11.974 11.999 9.916 1.00 86.25 91 SER A CA 1
ATOM 739 C C . SER A 1 91 ? -12.411 12.913 8.767 1.00 86.25 91 SER A C 1
ATOM 741 O O . SER A 1 91 ? -13.411 13.612 8.890 1.00 86.25 91 SER A O 1
ATOM 743 N N . ILE A 1 92 ? -11.690 12.893 7.642 1.00 85.38 92 ILE A N 1
ATOM 744 C CA . ILE A 1 92 ? -12.038 13.653 6.432 1.00 85.38 92 ILE A CA 1
ATOM 745 C C . ILE A 1 92 ? -13.189 12.968 5.685 1.00 85.38 92 ILE A C 1
ATOM 747 O O . ILE A 1 92 ? -14.148 13.624 5.286 1.00 85.38 92 ILE A O 1
ATOM 751 N N . VAL A 1 93 ? -13.098 11.649 5.505 1.00 89.19 93 VAL A N 1
ATOM 752 C CA . VAL A 1 93 ? -14.080 10.842 4.765 1.00 89.19 93 VAL A CA 1
ATOM 753 C C . VAL A 1 93 ? -15.405 10.726 5.520 1.00 89.19 93 VAL A C 1
ATOM 755 O O . VAL A 1 93 ? -16.450 10.664 4.889 1.00 89.19 93 VAL A O 1
ATOM 758 N N . ALA A 1 94 ? -15.400 10.802 6.854 1.00 83.88 94 ALA A N 1
ATOM 759 C CA . ALA A 1 94 ? -16.615 10.812 7.673 1.00 83.88 94 ALA A CA 1
ATOM 760 C C . ALA A 1 94 ? -17.568 11.986 7.362 1.00 83.88 94 ALA A C 1
ATOM 762 O O . ALA A 1 94 ? -18.736 11.943 7.742 1.00 83.88 94 ALA A O 1
ATOM 763 N N . LEU A 1 95 ? -17.085 13.029 6.678 1.00 84.44 95 LEU A N 1
ATOM 764 C CA . LEU A 1 95 ? -17.890 14.166 6.221 1.00 84.44 95 LEU A CA 1
ATOM 765 C C . LEU A 1 95 ? -18.534 13.935 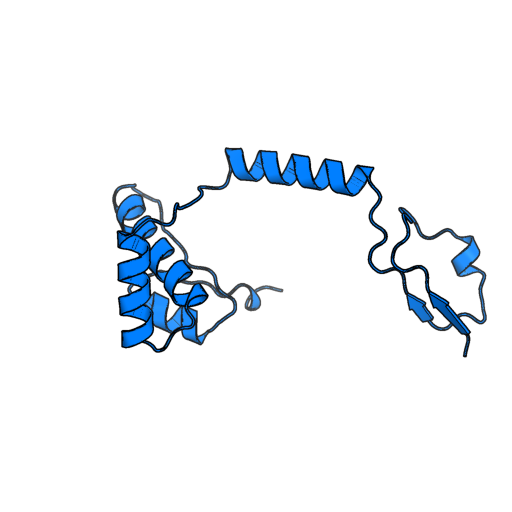4.842 1.00 84.44 95 LEU A C 1
ATOM 767 O O . LEU A 1 95 ? -19.299 14.780 4.380 1.00 84.44 95 LEU A O 1
ATOM 771 N N . MET A 1 96 ? -18.215 12.825 4.172 1.00 87.94 96 MET A N 1
ATOM 772 C CA . MET A 1 96 ? -18.695 12.484 2.834 1.00 87.94 96 MET A CA 1
ATOM 773 C C . MET A 1 96 ? -19.742 11.363 2.934 1.00 87.94 96 MET A C 1
ATOM 775 O O . MET A 1 96 ? -19.405 10.260 3.371 1.00 87.94 96 MET A O 1
ATOM 779 N N . PRO A 1 97 ? -21.005 11.609 2.536 1.00 82.69 97 PRO A N 1
ATOM 780 C CA . PRO A 1 97 ? -22.018 10.560 2.454 1.00 82.69 97 PRO A CA 1
ATOM 781 C C . PRO A 1 97 ? -21.558 9.423 1.532 1.00 82.69 97 PRO A C 1
ATOM 783 O O . PRO A 1 97 ? -20.878 9.664 0.535 1.00 82.69 97 PRO A O 1
ATOM 786 N N . ASP A 1 98 ? -21.913 8.186 1.881 1.00 86.00 98 ASP A N 1
ATOM 787 C CA . ASP A 1 98 ? -21.676 6.971 1.083 1.00 86.00 98 ASP A CA 1
ATOM 788 C C . ASP A 1 98 ? -20.205 6.625 0.782 1.00 86.00 98 ASP A C 1
ATOM 790 O O . ASP A 1 98 ? -19.920 5.766 -0.051 1.00 86.00 98 ASP A O 1
ATOM 794 N N . THR A 1 99 ? -19.250 7.244 1.483 1.00 87.50 99 THR A N 1
ATOM 795 C CA . THR A 1 99 ? -17.821 6.928 1.349 1.00 87.50 99 THR A CA 1
ATOM 796 C C . THR A 1 99 ? -17.304 6.282 2.632 1.00 87.50 99 THR A C 1
ATOM 798 O O . THR A 1 99 ? -17.420 6.850 3.716 1.00 87.50 99 THR A O 1
ATOM 801 N N . GLN A 1 100 ? -16.701 5.096 2.523 1.00 88.50 100 GLN A N 1
ATOM 802 C CA . GLN A 1 100 ? -16.069 4.399 3.645 1.00 88.50 100 GLN A CA 1
ATOM 803 C C . GLN A 1 100 ? -14.582 4.182 3.374 1.00 88.50 100 GLN A C 1
ATOM 805 O O . GLN A 1 100 ? -14.191 3.701 2.314 1.00 88.50 100 GLN A O 1
ATOM 810 N N . LEU A 1 101 ? -13.751 4.517 4.361 1.00 94.69 101 LEU A N 1
ATOM 811 C CA . LEU A 1 101 ? -12.333 4.187 4.335 1.00 94.69 101 LEU A CA 1
ATOM 812 C C . LEU A 1 101 ? -12.131 2.739 4.797 1.00 94.69 101 LEU A C 1
ATOM 814 O O . LEU A 1 101 ? -12.533 2.393 5.909 1.00 94.69 101 LEU A O 1
ATOM 818 N N . VAL A 1 102 ? -11.452 1.939 3.976 1.00 96.25 102 VAL A N 1
ATOM 819 C CA . VAL A 1 102 ? -10.974 0.599 4.335 1.00 96.25 102 VAL A CA 1
ATOM 820 C C . VAL A 1 102 ? -9.456 0.643 4.484 1.00 96.25 102 VAL A C 1
ATOM 822 O O . VAL A 1 102 ? -8.746 1.085 3.582 1.00 96.25 102 VAL A O 1
ATOM 825 N N . PHE A 1 103 ? -8.954 0.206 5.635 1.00 97.88 103 PHE A N 1
ATOM 826 C CA . PHE A 1 103 ? -7.530 0.079 5.914 1.00 97.88 103 PHE A CA 1
ATOM 827 C C . PHE A 1 103 ? -7.040 -1.320 5.529 1.00 97.88 103 PHE A C 1
ATOM 829 O O . PHE A 1 103 ? -7.446 -2.317 6.124 1.00 97.88 103 PHE A O 1
ATOM 836 N N . VAL A 1 104 ? -6.167 -1.396 4.528 1.00 97.94 104 VAL A N 1
ATOM 837 C CA . VAL A 1 104 ? -5.696 -2.665 3.963 1.00 97.94 104 VAL A CA 1
ATOM 838 C C . VAL A 1 104 ? -4.271 -2.950 4.430 1.00 97.94 104 VAL A C 1
ATOM 840 O O . VAL A 1 104 ? -3.396 -2.096 4.300 1.00 97.94 104 VAL A O 1
ATOM 843 N N . SER A 1 105 ? -4.022 -4.147 4.962 1.00 97.56 105 SER A N 1
ATOM 844 C CA . SER A 1 105 ? -2.684 -4.609 5.360 1.00 97.56 105 SER A CA 1
ATOM 845 C C . SER A 1 105 ? -2.611 -6.133 5.350 1.00 97.56 105 SER A C 1
ATOM 847 O O . SER A 1 105 ? -3.588 -6.801 5.658 1.00 97.56 105 SER A O 1
ATOM 849 N N . ALA A 1 106 ? -1.442 -6.688 5.031 1.00 97.12 106 ALA A N 1
ATOM 850 C CA . ALA A 1 106 ? -1.169 -8.123 5.141 1.00 97.12 106 ALA A CA 1
ATOM 851 C C . ALA A 1 106 ? -0.805 -8.569 6.576 1.00 97.12 106 ALA A C 1
ATOM 853 O O . ALA A 1 106 ? -0.636 -9.761 6.824 1.00 97.12 106 ALA A O 1
ATOM 854 N N . ASP A 1 107 ? -0.636 -7.622 7.505 1.00 97.56 107 ASP A N 1
ATOM 855 C CA . ASP A 1 107 ? -0.250 -7.864 8.899 1.00 97.56 107 ASP A CA 1
ATOM 856 C C . ASP A 1 107 ? -1.484 -7.893 9.815 1.00 97.56 107 ASP A C 1
ATOM 858 O O . ASP A 1 107 ? -2.059 -6.850 10.138 1.00 97.56 107 ASP A O 1
ATOM 862 N N . ASP A 1 108 ? -1.861 -9.086 10.280 1.00 97.94 108 ASP A N 1
ATOM 863 C CA . ASP A 1 108 ? -3.043 -9.287 11.127 1.00 97.94 108 ASP A CA 1
ATOM 864 C C . ASP A 1 108 ? -2.971 -8.537 12.461 1.00 97.94 108 ASP A C 1
ATOM 866 O O . ASP A 1 108 ? -3.991 -8.063 12.967 1.00 97.94 108 ASP A O 1
ATOM 870 N N . ARG A 1 109 ? -1.777 -8.383 13.051 1.00 97.88 109 ARG A N 1
ATOM 871 C CA . ARG A 1 109 ? -1.635 -7.621 14.300 1.00 97.88 109 ARG A CA 1
ATOM 872 C C . ARG A 1 109 ? -1.960 -6.154 14.048 1.00 97.88 109 ARG A C 1
ATOM 874 O O . ARG A 1 109 ? -2.655 -5.547 14.865 1.00 97.88 109 ARG A O 1
ATOM 881 N N . LEU A 1 110 ? -1.488 -5.597 12.934 1.00 98.38 110 LEU A N 1
ATOM 882 C CA . LEU A 1 110 ? -1.789 -4.217 12.562 1.00 98.38 110 LEU A CA 1
ATOM 883 C C . LEU A 1 110 ? -3.279 -4.027 12.247 1.00 98.38 110 LEU A C 1
ATOM 885 O O . LEU A 1 110 ? -3.862 -3.040 12.695 1.00 98.38 110 LEU A O 1
ATOM 889 N N . LEU A 1 111 ? -3.913 -4.978 11.551 1.00 98.50 111 LEU A N 1
ATOM 890 C CA . LEU A 1 111 ? -5.356 -4.939 11.280 1.00 98.50 111 LEU A CA 1
ATOM 891 C C . LEU A 1 111 ? -6.178 -4.949 12.573 1.00 98.50 111 LEU A C 1
ATOM 893 O O . LEU A 1 111 ? -7.071 -4.122 12.731 1.00 98.50 111 LEU A O 1
ATOM 897 N N . ASN A 1 112 ? -5.845 -5.816 13.531 1.00 98.31 112 ASN A N 1
ATOM 898 C CA . ASN A 1 112 ? -6.551 -5.882 14.816 1.00 98.31 112 ASN A CA 1
ATOM 899 C C . ASN A 1 112 ? -6.453 -4.560 15.602 1.00 98.31 112 ASN A C 1
ATOM 901 O O . ASN A 1 112 ? -7.426 -4.108 16.214 1.00 98.31 112 ASN A O 1
ATOM 905 N N . ILE A 1 113 ? -5.288 -3.905 15.567 1.00 98.50 113 ILE A N 1
ATOM 906 C CA . ILE A 1 113 ? -5.104 -2.584 16.186 1.00 98.50 113 ILE A CA 1
ATOM 907 C C . ILE A 1 113 ? -5.926 -1.527 15.437 1.00 98.50 113 ILE A C 1
ATOM 909 O O . ILE A 1 113 ? -6.631 -0.744 16.069 1.00 98.50 113 ILE A O 1
ATOM 913 N N . ALA A 1 114 ? -5.906 -1.531 14.103 1.00 98.31 114 ALA A N 1
ATOM 914 C CA . ALA A 1 114 ? -6.698 -0.609 13.291 1.00 98.31 114 ALA A CA 1
ATOM 915 C C . ALA A 1 114 ? -8.212 -0.755 13.545 1.00 98.31 114 ALA A C 1
ATOM 917 O O . ALA A 1 114 ? -8.912 0.252 13.672 1.00 98.31 114 ALA A O 1
ATOM 918 N N . GLN A 1 115 ? -8.712 -1.985 13.697 1.00 97.88 115 GLN A N 1
ATOM 919 C CA . GLN A 1 115 ? -10.098 -2.255 14.095 1.00 97.88 115 GLN A CA 1
ATOM 920 C C . GLN A 1 115 ? -10.413 -1.708 15.490 1.00 97.88 115 GLN A C 1
ATOM 922 O O . GLN A 1 115 ? -11.464 -1.100 15.683 1.00 97.88 115 GLN A O 1
ATOM 927 N N . THR A 1 116 ? -9.492 -1.871 16.447 1.00 97.44 116 THR A N 1
ATOM 928 C CA . THR A 1 116 ? -9.628 -1.313 17.807 1.00 97.44 116 THR A CA 1
ATOM 929 C C . THR A 1 116 ? -9.716 0.215 17.774 1.00 97.44 116 THR A C 1
ATOM 931 O O . THR A 1 116 ? -10.513 0.806 18.499 1.00 97.44 116 THR A O 1
ATOM 934 N N . GLU A 1 117 ? -8.969 0.857 16.873 1.00 96.31 117 GLU A N 1
ATOM 935 C CA . GLU A 1 117 ? -9.049 2.301 16.618 1.00 96.31 117 GLU A CA 1
ATOM 936 C C . GLU A 1 117 ? -10.310 2.716 15.837 1.00 96.31 117 GLU A C 1
ATOM 938 O O . GLU A 1 117 ? -10.529 3.911 15.624 1.00 96.31 117 GLU A O 1
ATOM 943 N N . GLY A 1 118 ? -11.158 1.767 15.421 1.00 94.50 118 GLY A N 1
ATOM 944 C CA . GLY A 1 118 ? -12.447 1.982 14.758 1.00 94.50 118 GLY A CA 1
ATOM 945 C C . GLY A 1 118 ? -12.371 2.105 13.233 1.00 94.50 118 GLY A C 1
ATOM 946 O O . GLY A 1 118 ? -13.201 2.795 12.634 1.00 94.50 118 GLY A O 1
ATOM 947 N N . LEU A 1 119 ? -11.338 1.555 12.596 1.00 96.62 119 LEU A N 1
ATOM 948 C CA . LEU A 1 119 ? -11.253 1.466 11.137 1.00 96.62 119 LEU A CA 1
ATOM 949 C C . LEU A 1 119 ? -11.907 0.172 10.645 1.00 96.62 119 LEU A C 1
ATOM 951 O O . LEU A 1 119 ? -11.796 -0.874 11.280 1.00 96.62 119 LEU A O 1
ATOM 955 N N . VAL A 1 120 ? -12.550 0.236 9.479 1.00 96.62 120 VAL A N 1
ATOM 956 C CA . VAL A 1 120 ? -12.847 -0.974 8.703 1.00 96.62 120 VAL A CA 1
ATOM 957 C C . VAL A 1 120 ? -11.550 -1.441 8.066 1.00 96.62 120 VAL A C 1
ATOM 959 O O . VAL A 1 120 ? -10.758 -0.616 7.613 1.00 96.62 120 VAL A O 1
ATOM 962 N N . THR A 1 121 ? -11.319 -2.748 8.046 1.00 98.00 121 THR A N 1
ATOM 963 C CA . THR A 1 121 ? -10.041 -3.316 7.619 1.00 98.00 121 THR A CA 1
ATOM 964 C C . THR A 1 121 ? -10.220 -4.473 6.655 1.00 98.00 121 THR A C 1
ATOM 966 O O . THR A 1 121 ? -11.215 -5.189 6.759 1.00 98.00 121 THR A O 1
ATOM 969 N N . ASP A 1 122 ? -9.220 -4.719 5.815 1.00 98.12 122 ASP A N 1
ATOM 970 C CA . ASP A 1 122 ? -9.180 -5.892 4.944 1.00 98.12 122 ASP A CA 1
ATOM 971 C C . ASP A 1 122 ? -7.758 -6.463 4.824 1.00 98.12 122 ASP A C 1
ATOM 973 O O . ASP A 1 122 ? -6.777 -5.711 4.843 1.00 98.12 122 ASP A O 1
ATOM 977 N N . ASN A 1 123 ? -7.648 -7.788 4.709 1.00 97.94 123 ASN A N 1
ATOM 978 C CA . ASN A 1 123 ? -6.373 -8.469 4.489 1.00 97.94 123 ASN A CA 1
ATOM 979 C C . ASN A 1 123 ? -6.307 -8.953 3.032 1.00 97.94 123 ASN A C 1
ATOM 981 O O . ASN A 1 123 ? -7.070 -9.850 2.666 1.00 97.94 123 ASN A O 1
ATOM 985 N N . PRO A 1 124 ? -5.388 -8.427 2.198 1.00 97.00 124 PRO A N 1
ATOM 986 C CA . PRO A 1 124 ? -5.302 -8.817 0.795 1.00 97.00 124 PRO A CA 1
ATOM 987 C C . PRO A 1 124 ? -4.928 -10.296 0.613 1.00 97.00 124 PRO A C 1
ATOM 989 O O . PRO A 1 124 ? -5.249 -10.872 -0.420 1.00 97.00 124 PRO A O 1
ATOM 992 N N . ASN A 1 125 ? -4.321 -10.938 1.619 1.00 96.38 125 ASN A N 1
ATOM 993 C CA . ASN A 1 125 ? -3.996 -12.367 1.580 1.00 96.38 125 ASN A CA 1
ATOM 994 C C . ASN A 1 125 ? -5.232 -13.279 1.692 1.00 96.38 125 ASN A C 1
ATOM 996 O O . ASN A 1 125 ? -5.105 -14.492 1.544 1.00 96.38 125 ASN A O 1
ATOM 1000 N N . ASN A 1 126 ? -6.418 -12.725 1.969 1.00 95.06 126 ASN A N 1
ATOM 1001 C CA . ASN A 1 126 ? -7.669 -13.485 1.988 1.00 95.06 126 ASN A CA 1
ATOM 1002 C C . ASN A 1 126 ? -8.225 -13.754 0.581 1.00 95.06 126 ASN A C 1
ATOM 1004 O O . ASN A 1 126 ? -9.189 -14.512 0.445 1.00 95.06 126 ASN A O 1
ATOM 1008 N N . TYR A 1 127 ? -7.646 -13.138 -0.451 1.00 93.88 127 TYR A N 1
ATOM 1009 C CA . TYR A 1 127 ? -8.071 -13.278 -1.839 1.00 93.88 127 TYR A CA 1
ATOM 1010 C C . TYR A 1 127 ? -7.032 -14.079 -2.647 1.00 93.88 127 TYR A C 1
ATOM 1012 O O . TYR A 1 127 ? -5.840 -13.990 -2.345 1.00 93.88 127 TYR A O 1
ATOM 1020 N N . PRO A 1 128 ? -7.480 -14.894 -3.622 1.00 81.44 128 PRO A N 1
ATOM 1021 C CA . PRO A 1 128 ? -6.626 -15.778 -4.420 1.00 81.44 128 PRO A CA 1
ATOM 1022 C C . PRO A 1 128 ? -5.752 -15.053 -5.451 1.00 81.44 128 PRO A C 1
ATOM 1024 O O . PRO A 1 128 ? -6.156 -13.967 -5.927 1.00 81.44 128 PRO A O 1
#